Protein AF-A0A1Q9SDI4-F1 (afdb_monomer)

Solvent-accessible surface area (backbone atoms only — not comparable to full-atom values): 7203 Å² total; per-residue (Å²): 135,86,82,79,70,81,73,76,80,71,74,79,64,52,74,46,80,46,78,49,73,30,45,60,97,73,74,53,51,48,50,55,52,51,51,52,35,44,49,39,37,74,78,44,49,79,30,40,34,38,40,33,11,79,30,29,76,52,32,48,65,76,50,59,78,45,28,87,39,65,43,61,35,35,56,65,44,51,51,54,61,71,38,58,88,51,57,68,70,60,32,49,58,50,51,53,46,55,76,75,66,53,90,44,76,83,49,39,55,60,70,48,53,77,82,52,88,83,79,83,129

Sequence (121 aa):
MLDIAPSAPSPAADILYLVGTSGHPNFGDEFIAASWLRFLARTRPDAEVWLDCPHPGLASHLFGGLHPRLRTTDTLWRLVFETTGMDPAAADAHVDRVVTSLGSPRYDLGLLAPGGRDRCT

Foldseek 3Di:
DDDPDPPDPDDQAAEAEAEDAPLPPPVPGLVVVLVVLLVCQVVPLRHQYEYAHPHQVSVCVSNPPSHPRYDYHNLVVVLVVVCPPPDPVVSVVVVCCCQPPPDDPSNCCVNCVRRPPPPDD

Secondary structure (DSSP, 8-state):
----PPPPPPP---EEEEE--TTS-SSSHHHHHHHHHHHHHHH-TTSEEEEE-S-HHHHHHHHTTSSTTEEEE-HHHHHHHHTTTS-HHHHHHHHHHHHHH---HHHHHHHHSTTGGGS--

pLDDT: mean 84.13, std 17.52, range [33.66, 98.5]

Radius of gyration: 17.44 Å; Cα contacts (8 Å, |Δi|>4): 131; chains: 1; bounding box: 35×34×65 Å

Structure (mmCIF, N/CA/C/O backbone):
data_AF-A0A1Q9SDI4-F1
#
_entry.id   AF-A0A1Q9SDI4-F1
#
loop_
_atom_site.group_PDB
_atom_site.id
_atom_site.type_symbol
_atom_site.label_atom_id
_atom_site.label_alt_id
_atom_site.label_comp_id
_atom_site.label_asym_id
_atom_site.label_entity_id
_atom_site.label_seq_id
_atom_site.pdbx_PDB_ins_code
_atom_site.Cartn_x
_atom_site.Cartn_y
_atom_site.Cartn_z
_atom_site.occupancy
_atom_site.B_iso_or_equiv
_atom_site.auth_seq_id
_atom_site.auth_comp_id
_atom_site.auth_asym_id
_atom_site.auth_atom_id
_atom_site.pdbx_PDB_model_num
ATOM 1 N N . MET A 1 1 ? 3.141 -17.805 42.743 1.00 41.72 1 MET A N 1
ATOM 2 C CA . MET A 1 1 ? 3.740 -18.235 41.466 1.00 41.72 1 MET A CA 1
ATOM 3 C C . MET A 1 1 ? 2.590 -18.333 40.480 1.00 41.72 1 MET A C 1
ATOM 5 O O . MET A 1 1 ? 1.831 -19.285 40.558 1.00 41.72 1 MET A O 1
ATOM 9 N N . LEU A 1 2 ? 2.338 -17.264 39.719 1.00 42.09 2 LEU A N 1
ATOM 10 C CA . LEU A 1 2 ? 1.306 -17.273 38.681 1.00 42.09 2 LEU A CA 1
ATOM 11 C C . LEU A 1 2 ? 1.901 -17.999 37.479 1.00 42.09 2 LEU A C 1
ATOM 13 O O . LEU A 1 2 ? 2.916 -17.564 36.940 1.00 42.09 2 LEU A O 1
ATOM 17 N N . ASP A 1 3 ? 1.303 -19.133 37.147 1.00 43.97 3 ASP A N 1
ATOM 18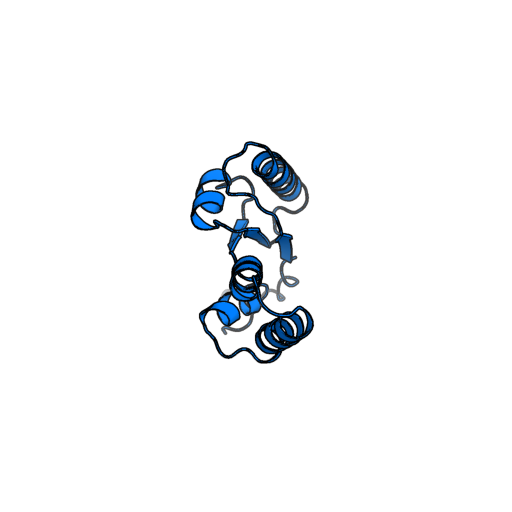 C CA . ASP A 1 3 ? 1.643 -19.934 35.983 1.00 43.97 3 ASP A CA 1
ATOM 19 C C . ASP A 1 3 ? 1.152 -19.183 34.736 1.00 43.97 3 ASP A C 1
ATOM 21 O O . ASP A 1 3 ? -0.051 -19.113 34.472 1.00 43.97 3 ASP A O 1
ATOM 25 N N . ILE A 1 4 ? 2.066 -18.519 34.022 1.00 53.88 4 ILE A N 1
ATOM 26 C CA . ILE A 1 4 ? 1.779 -18.007 32.680 1.00 53.88 4 ILE A CA 1
ATOM 27 C C . ILE A 1 4 ? 1.977 -19.184 31.739 1.00 53.88 4 ILE A C 1
ATOM 29 O O . ILE A 1 4 ? 3.070 -19.411 31.221 1.00 53.88 4 ILE A O 1
ATOM 33 N N . ALA A 1 5 ? 0.906 -19.947 31.536 1.00 47.72 5 ALA A N 1
ATOM 34 C CA . ALA A 1 5 ? 0.857 -20.881 30.428 1.00 47.72 5 ALA A CA 1
ATOM 35 C C . ALA A 1 5 ? 1.098 -20.089 29.126 1.00 47.72 5 ALA A C 1
ATOM 37 O O . ALA A 1 5 ? 0.459 -19.048 28.928 1.00 47.72 5 ALA A O 1
ATOM 38 N N . PRO A 1 6 ? 2.004 -20.531 28.236 1.00 44.31 6 PRO A N 1
ATOM 39 C CA . PRO A 1 6 ? 2.164 -19.898 26.937 1.00 44.31 6 PRO A CA 1
ATOM 40 C C . PRO A 1 6 ? 0.834 -20.016 26.187 1.00 44.31 6 PRO A C 1
ATOM 42 O O . PRO A 1 6 ? 0.350 -21.122 25.941 1.00 44.31 6 PRO A O 1
ATOM 45 N N . SER A 1 7 ? 0.205 -18.880 25.867 1.00 50.06 7 SER A N 1
ATOM 46 C CA . SER A 1 7 ? -0.988 -18.892 25.023 1.00 50.06 7 SER A CA 1
ATOM 47 C C . SER A 1 7 ? -0.615 -19.519 23.686 1.00 50.06 7 SER A C 1
ATOM 49 O O . SER A 1 7 ? 0.423 -19.169 23.120 1.00 50.06 7 SER A O 1
ATOM 51 N N . ALA A 1 8 ? -1.456 -20.420 23.178 1.00 48.03 8 ALA A N 1
ATOM 52 C CA . ALA A 1 8 ? -1.298 -20.969 21.837 1.00 48.03 8 ALA A CA 1
ATOM 53 C C . ALA A 1 8 ? -1.050 -19.833 20.821 1.00 48.03 8 ALA A C 1
ATOM 55 O O . ALA A 1 8 ? -1.641 -18.757 20.979 1.00 48.03 8 ALA A O 1
ATOM 56 N N . PRO A 1 9 ? -0.184 -20.035 19.809 1.00 46.00 9 PRO A N 1
ATOM 57 C CA . PRO A 1 9 ? 0.042 -19.024 18.786 1.00 46.00 9 PRO A CA 1
ATOM 58 C C . PRO A 1 9 ? -1.313 -18.640 18.193 1.00 46.00 9 PRO A C 1
ATOM 60 O O . PRO A 1 9 ? -2.093 -19.509 17.795 1.00 46.00 9 PRO A O 1
ATOM 63 N N . SER A 1 10 ? -1.623 -17.341 18.202 1.00 51.94 10 SER A N 1
ATOM 64 C CA . SER A 1 10 ? -2.801 -16.852 17.487 1.00 51.94 10 SER A CA 1
ATOM 65 C C . SER A 1 10 ? -2.676 -17.319 16.036 1.00 51.94 10 SER A C 1
ATOM 67 O O . SER A 1 10 ? -1.567 -17.254 15.500 1.00 51.94 10 SER A O 1
ATOM 69 N N . PRO A 1 11 ? -3.751 -17.821 15.400 1.00 53.16 11 PRO A N 1
ATOM 70 C CA . PRO A 1 11 ? -3.694 -18.145 13.980 1.00 53.16 11 PRO A CA 1
ATOM 71 C C . PRO A 1 11 ? -3.130 -16.924 13.256 1.00 53.16 11 PRO A C 1
ATOM 73 O O . PRO A 1 11 ? -3.557 -15.806 13.557 1.00 53.16 11 PRO A O 1
ATOM 76 N N . ALA A 1 12 ? -2.119 -17.140 12.403 1.00 58.09 12 ALA A N 1
ATOM 77 C CA . ALA A 1 12 ? -1.409 -16.073 11.707 1.00 58.09 12 ALA A CA 1
ATOM 78 C C . ALA A 1 12 ? -2.434 -15.051 11.210 1.00 58.09 12 ALA A C 1
ATOM 80 O O . ALA A 1 12 ? -3.332 -15.414 10.452 1.00 58.09 12 ALA A O 1
ATOM 81 N N . ALA A 1 13 ? -2.372 -13.826 11.743 1.00 68.00 13 ALA A N 1
ATOM 82 C CA . ALA A 1 13 ? -3.418 -12.835 11.523 1.00 68.00 13 ALA A CA 1
ATOM 83 C C . ALA A 1 13 ? -3.676 -12.696 10.017 1.00 68.00 13 ALA A C 1
ATOM 85 O O . ALA A 1 13 ? -2.723 -12.463 9.274 1.00 68.00 13 ALA A O 1
ATOM 86 N N . ASP A 1 14 ? -4.933 -12.863 9.586 1.00 87.62 14 ASP A N 1
ATOM 87 C CA . ASP A 1 14 ? -5.336 -12.746 8.180 1.00 87.62 14 ASP A CA 1
ATOM 88 C C . ASP A 1 14 ? -4.696 -11.498 7.555 1.00 87.62 14 ASP A C 1
ATOM 90 O O . ASP A 1 14 ? -4.849 -10.386 8.070 1.00 87.62 14 ASP A O 1
ATOM 94 N N . ILE A 1 15 ? -3.985 -11.678 6.443 1.00 91.81 15 ILE A N 1
ATOM 95 C CA . ILE A 1 15 ? -3.356 -10.582 5.704 1.00 91.81 15 ILE A CA 1
ATOM 96 C C . ILE A 1 15 ? -4.164 -10.325 4.445 1.00 91.81 15 ILE A C 1
ATOM 98 O O . ILE A 1 15 ? -4.320 -11.207 3.602 1.00 91.81 15 ILE A O 1
ATOM 102 N N . LEU A 1 16 ? -4.647 -9.096 4.303 1.00 94.75 16 LEU A N 1
ATOM 103 C CA . LEU A 1 16 ? -5.350 -8.634 3.116 1.00 94.75 16 LEU A CA 1
ATOM 104 C C . LEU A 1 16 ? -4.475 -7.615 2.390 1.00 94.75 16 LEU A C 1
ATOM 106 O O . LEU A 1 16 ? -4.166 -6.554 2.930 1.00 94.75 16 LEU A O 1
ATOM 110 N N . TYR A 1 17 ? -4.077 -7.947 1.164 1.00 94.94 17 TYR A N 1
ATOM 111 C CA . TYR A 1 17 ? -3.222 -7.106 0.334 1.00 94.94 17 TYR A CA 1
ATOM 112 C C . TYR A 1 17 ? -4.051 -6.463 -0.777 1.00 94.94 17 TYR A C 1
ATOM 114 O O . TYR A 1 17 ? -4.519 -7.137 -1.693 1.00 94.94 17 TYR A O 1
ATOM 122 N N . LEU A 1 18 ? -4.277 -5.161 -0.664 1.00 96.00 18 LEU A N 1
ATOM 123 C CA . LEU A 1 18 ? -5.006 -4.353 -1.630 1.00 96.00 18 LEU A CA 1
ATOM 124 C C . LEU A 1 18 ? -4.001 -3.649 -2.537 1.00 96.00 18 LEU A C 1
ATOM 126 O O . LEU A 1 18 ? -3.083 -2.997 -2.048 1.00 96.00 18 LEU A O 1
ATOM 130 N N . VAL A 1 19 ? -4.206 -3.736 -3.847 1.00 95.38 19 VAL A N 1
ATOM 131 C CA . VAL A 1 19 ? -3.410 -3.009 -4.841 1.00 95.38 19 VAL A CA 1
ATOM 132 C C . VAL A 1 19 ? -4.315 -1.997 -5.526 1.00 95.38 19 VAL A C 1
ATOM 134 O O . VAL A 1 19 ? -5.400 -2.349 -5.989 1.00 95.38 19 VAL A O 1
ATOM 137 N N . GLY A 1 20 ? -3.882 -0.742 -5.592 1.00 92.81 20 GLY A N 1
ATOM 138 C CA . GLY A 1 20 ? -4.633 0.303 -6.279 1.00 92.81 20 GLY A CA 1
ATOM 139 C C . GLY A 1 20 ? -3.826 1.578 -6.482 1.00 92.81 20 GLY A C 1
ATOM 140 O O . GLY A 1 20 ? -2.797 1.792 -5.852 1.00 92.81 20 GLY A O 1
ATOM 141 N N . THR A 1 21 ? -4.313 2.451 -7.356 1.00 89.31 21 THR A N 1
ATOM 142 C CA . THR A 1 21 ? -3.705 3.749 -7.700 1.00 89.31 21 THR A CA 1
ATOM 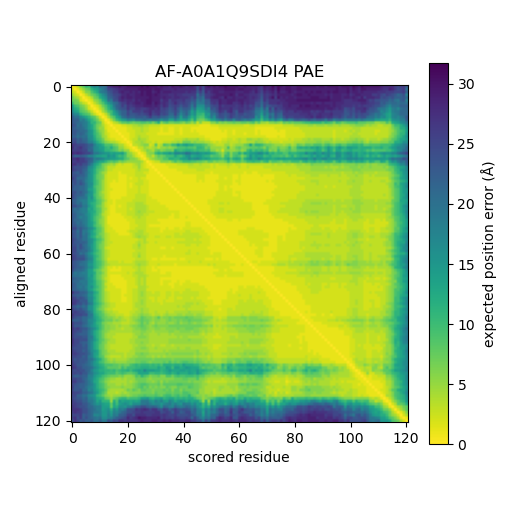143 C C . THR A 1 21 ? -4.044 4.874 -6.717 1.00 89.31 21 THR A C 1
ATOM 145 O O . THR A 1 21 ? -3.722 6.033 -6.967 1.00 89.31 21 THR A O 1
ATOM 148 N N . SER A 1 22 ? -4.668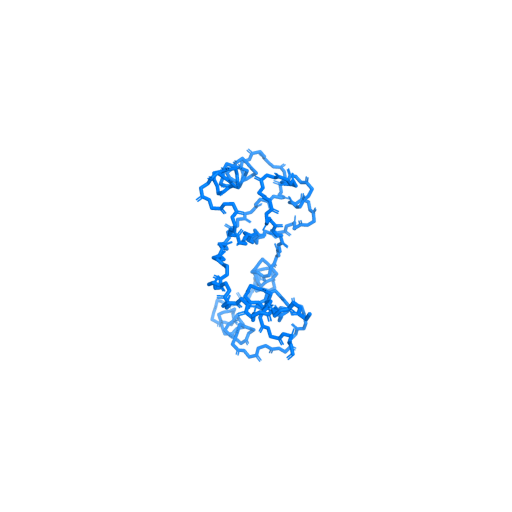 4.550 -5.581 1.00 83.50 22 SER A N 1
ATOM 149 C CA . SER A 1 22 ? -5.063 5.520 -4.555 1.00 83.50 22 SER A CA 1
ATOM 150 C C . SER A 1 22 ? -3.872 6.306 -3.999 1.00 83.50 22 SER A C 1
ATOM 152 O O . SER A 1 22 ? -2.786 5.759 -3.834 1.00 83.50 22 SER A O 1
ATOM 154 N N . GLY A 1 23 ? -4.077 7.567 -3.631 1.00 72.75 23 GLY A N 1
ATOM 155 C CA . GLY A 1 23 ? -2.988 8.452 -3.204 1.00 72.75 23 GLY A CA 1
ATOM 156 C C . GLY A 1 23 ? -2.509 9.378 -4.319 1.00 72.75 23 GLY A C 1
ATOM 157 O O . GLY A 1 23 ? -1.551 10.117 -4.119 1.00 72.75 23 GLY A O 1
ATOM 158 N N . HIS A 1 24 ? -3.194 9.387 -5.462 1.00 76.56 24 HIS A N 1
ATOM 159 C CA . HIS A 1 24 ? -3.123 10.459 -6.441 1.00 76.56 24 HIS A CA 1
ATOM 160 C C . HIS A 1 24 ? -4.469 11.195 -6.410 1.00 76.56 24 HIS A C 1
ATOM 162 O O . HIS A 1 24 ? -5.396 10.745 -7.074 1.00 76.56 24 HIS A O 1
ATOM 168 N N . PRO A 1 25 ? -4.613 12.282 -5.625 1.00 65.38 25 PRO A N 1
ATOM 169 C CA . PRO A 1 25 ? -5.912 12.823 -5.228 1.00 65.38 25 PRO A CA 1
ATOM 170 C C . PRO A 1 25 ? -6.729 13.283 -6.440 1.00 65.38 25 PRO A C 1
ATOM 172 O O . PRO A 1 25 ? -6.599 14.414 -6.909 1.00 65.38 25 PRO A O 1
ATOM 175 N N . ASN A 1 26 ? -7.580 12.386 -6.933 1.00 75.69 26 ASN A N 1
ATOM 176 C CA . ASN A 1 26 ? -8.448 12.585 -8.089 1.00 75.69 26 ASN A CA 1
ATOM 177 C C . ASN A 1 26 ? -9.917 12.254 -7.767 1.00 75.69 26 ASN A C 1
ATOM 179 O O . ASN A 1 26 ? -10.764 12.313 -8.655 1.00 75.69 26 ASN A O 1
ATOM 183 N N . PHE A 1 27 ? -10.220 11.944 -6.498 1.00 71.12 27 PHE A N 1
ATOM 184 C CA . PHE A 1 27 ? -11.542 11.595 -5.957 1.00 71.12 27 PHE A CA 1
ATOM 185 C C . PHE A 1 27 ? -12.152 10.291 -6.498 1.00 71.12 27 PHE A C 1
ATOM 187 O O . PHE A 1 27 ? -13.242 9.918 -6.065 1.00 71.12 27 PHE A O 1
ATOM 194 N N . GLY A 1 28 ? -11.465 9.576 -7.391 1.00 84.56 28 GLY A N 1
ATOM 195 C CA . GLY A 1 28 ? -11.892 8.277 -7.901 1.00 84.56 28 GLY A CA 1
ATOM 196 C C . GLY A 1 28 ? -11.391 7.154 -7.003 1.00 84.56 28 GLY A C 1
ATOM 197 O O . GLY A 1 28 ? -12.108 6.656 -6.130 1.00 84.56 28 GLY A O 1
ATOM 198 N N . ASP A 1 29 ? -10.129 6.783 -7.189 1.00 89.50 29 ASP A N 1
ATOM 199 C CA . ASP A 1 29 ? -9.529 5.622 -6.525 1.00 89.50 29 ASP A CA 1
ATOM 200 C C . ASP A 1 29 ? -9.487 5.784 -5.002 1.00 89.50 29 ASP A C 1
ATOM 202 O O . ASP A 1 29 ? -9.619 4.805 -4.264 1.00 89.50 29 ASP A O 1
ATOM 206 N N . GLU A 1 30 ? -9.403 7.025 -4.509 1.00 91.12 30 GLU A N 1
ATOM 207 C CA . GLU A 1 30 ? -9.491 7.308 -3.078 1.00 91.12 30 GLU A CA 1
ATOM 208 C C . GLU A 1 30 ? -10.832 6.881 -2.477 1.00 91.12 30 GLU A C 1
ATOM 210 O O . GLU A 1 30 ? -10.873 6.360 -1.359 1.00 91.12 30 GLU A O 1
ATOM 215 N N . PHE A 1 31 ? -11.936 7.078 -3.202 1.00 92.44 31 PHE A N 1
ATOM 216 C CA . PHE A 1 31 ? -13.258 6.695 -2.720 1.00 92.44 31 PHE A CA 1
ATOM 217 C C . PHE A 1 31 ? -13.410 5.173 -2.668 1.00 92.44 31 PHE A C 1
ATOM 219 O O . PHE A 1 31 ? -13.947 4.635 -1.693 1.00 92.44 31 PHE A O 1
ATOM 226 N N . ILE A 1 32 ? -12.902 4.474 -3.687 1.00 94.19 32 ILE A N 1
ATOM 227 C CA . ILE A 1 32 ? -12.913 3.009 -3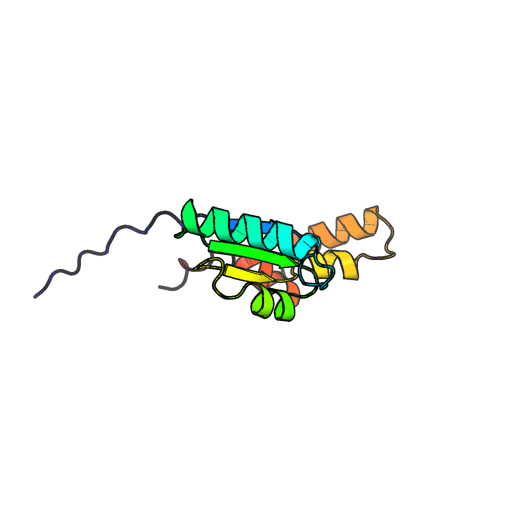.753 1.00 94.19 32 ILE A CA 1
ATOM 228 C C . ILE A 1 32 ? -12.080 2.433 -2.604 1.00 94.19 32 ILE A C 1
ATOM 230 O O . ILE A 1 32 ? -12.586 1.614 -1.831 1.00 94.19 32 ILE A O 1
ATOM 234 N N . ALA A 1 33 ? -10.844 2.911 -2.429 1.00 95.50 33 ALA A N 1
ATOM 235 C CA . ALA A 1 33 ? -9.963 2.481 -1.347 1.00 95.50 33 ALA A CA 1
ATOM 236 C C . ALA A 1 33 ? -10.597 2.744 0.027 1.00 95.50 33 ALA A C 1
ATOM 238 O O . ALA A 1 33 ? -10.706 1.833 0.848 1.00 95.50 33 ALA A O 1
ATOM 239 N N . ALA A 1 34 ? -11.112 3.953 0.269 1.00 95.81 34 ALA A N 1
ATOM 240 C CA . ALA A 1 34 ? -11.757 4.292 1.534 1.00 95.81 34 ALA A CA 1
ATOM 241 C C . ALA A 1 34 ? -13.002 3.433 1.818 1.00 95.81 34 ALA A C 1
ATOM 243 O O . ALA A 1 34 ? -13.272 3.091 2.972 1.00 95.81 34 ALA A O 1
ATOM 244 N N . SER A 1 35 ? -13.768 3.075 0.785 1.00 96.75 35 SER A N 1
ATOM 245 C CA . SER A 1 35 ? -14.941 2.204 0.918 1.00 96.75 35 SER A CA 1
ATOM 246 C C . SER A 1 35 ? -14.545 0.792 1.343 1.00 96.75 35 SER A C 1
ATOM 248 O O . SER A 1 35 ? -15.117 0.264 2.301 1.00 96.75 35 SER A O 1
ATOM 250 N N . TRP A 1 36 ? -13.520 0.221 0.705 1.00 97.94 36 TRP A N 1
ATOM 251 C CA . TRP A 1 36 ? -12.964 -1.077 1.088 1.00 97.94 36 TRP A CA 1
ATOM 252 C C . TRP A 1 36 ? -12.390 -1.064 2.500 1.00 97.94 36 TRP A C 1
ATOM 254 O O . TRP A 1 36 ? -12.732 -1.932 3.297 1.00 97.94 36 TRP A O 1
ATOM 264 N N . LEU A 1 37 ? -11.592 -0.057 2.854 1.00 98.06 37 LEU A N 1
ATOM 265 C CA . LEU A 1 37 ? -10.989 0.038 4.185 1.00 98.06 37 LEU A CA 1
ATOM 266 C C . LEU A 1 37 ? -12.046 0.109 5.290 1.00 98.06 37 LEU A C 1
ATOM 268 O O . LEU A 1 37 ? -11.962 -0.631 6.267 1.00 98.06 37 LEU A O 1
ATOM 272 N N . ARG A 1 38 ? -13.094 0.921 5.105 1.00 98.38 38 ARG A N 1
ATOM 273 C CA . ARG A 1 38 ? -14.211 0.990 6.061 1.00 98.38 38 ARG A CA 1
ATOM 274 C C . ARG A 1 38 ? -15.000 -0.312 6.128 1.00 98.38 38 ARG A C 1
ATOM 276 O O . ARG A 1 38 ? -15.494 -0.661 7.197 1.00 98.38 38 ARG A O 1
ATOM 283 N N . PHE A 1 39 ? -15.188 -0.993 5.000 1.00 98.50 39 PHE A N 1
ATOM 284 C CA . PHE A 1 39 ? -15.851 -2.294 4.970 1.00 98.50 39 PHE A CA 1
ATOM 285 C C . PHE A 1 39 ? -15.048 -3.328 5.763 1.00 98.50 39 PHE A C 1
ATOM 287 O O . PHE A 1 39 ? -15.584 -3.916 6.700 1.00 98.50 39 PHE A O 1
ATOM 294 N N . LEU A 1 40 ? -13.752 -3.452 5.470 1.00 98.12 40 LEU A N 1
ATOM 295 C CA . LEU A 1 40 ? -12.843 -4.363 6.161 1.00 98.12 40 LEU A CA 1
ATOM 296 C C . LEU A 1 40 ? -12.746 -4.051 7.654 1.00 98.12 40 LEU A C 1
ATOM 298 O O . LEU A 1 40 ? -12.752 -4.972 8.458 1.00 98.12 40 LEU A O 1
ATOM 302 N N . ALA A 1 41 ? -12.797 -2.778 8.049 1.00 97.94 41 ALA A N 1
ATOM 303 C CA . ALA A 1 41 ? -12.760 -2.404 9.460 1.00 97.94 41 ALA A CA 1
ATOM 304 C C . ALA A 1 41 ? -13.977 -2.927 10.234 1.00 97.94 41 ALA A C 1
ATOM 306 O O . ALA A 1 41 ? -13.891 -3.164 11.434 1.00 97.94 41 ALA A O 1
ATOM 307 N N . ARG A 1 42 ? -15.116 -3.121 9.555 1.00 98.12 42 ARG A N 1
ATOM 308 C CA . ARG A 1 42 ? -16.324 -3.705 10.153 1.00 98.12 42 ARG A CA 1
ATOM 309 C C . ARG A 1 42 ? -16.326 -5.229 10.100 1.00 98.12 42 ARG A C 1
ATOM 311 O O . ARG A 1 42 ? -16.832 -5.855 11.022 1.00 98.12 42 ARG A O 1
ATOM 318 N N . THR A 1 43 ? -15.820 -5.827 9.022 1.00 97.62 43 THR A N 1
ATOM 319 C CA . THR A 1 43 ? -15.965 -7.272 8.770 1.00 97.62 43 THR A CA 1
ATOM 320 C C . THR A 1 43 ? -14.741 -8.102 9.142 1.00 97.62 43 THR A C 1
ATOM 322 O O . THR A 1 43 ? -14.858 -9.311 9.312 1.00 97.62 43 THR A O 1
ATOM 325 N N . ARG A 1 44 ? -13.563 -7.479 9.197 1.00 96.25 44 ARG A N 1
ATOM 326 C CA . ARG A 1 44 ? -12.247 -8.089 9.438 1.00 96.25 44 ARG A CA 1
ATOM 327 C C . ARG A 1 44 ? -11.330 -7.134 10.241 1.00 96.25 44 ARG A C 1
ATOM 329 O O . ARG A 1 44 ? -10.201 -6.902 9.818 1.00 96.25 44 ARG A O 1
ATOM 336 N N . PRO A 1 45 ? -11.767 -6.575 11.388 1.00 95.62 45 PRO A N 1
ATOM 337 C CA . PRO A 1 45 ? -10.989 -5.572 12.132 1.00 95.62 45 PRO A CA 1
ATOM 338 C C . PRO A 1 45 ? -9.603 -6.065 12.581 1.00 95.62 45 PRO A C 1
ATOM 340 O O . PRO A 1 45 ? -8.666 -5.271 12.686 1.00 95.62 45 PRO A O 1
ATOM 343 N N . ASP A 1 46 ? -9.467 -7.369 12.825 1.00 93.75 46 ASP A N 1
ATOM 344 C CA . ASP A 1 46 ? -8.225 -7.987 13.297 1.00 93.75 46 ASP A CA 1
ATOM 345 C C . ASP A 1 46 ? -7.246 -8.335 12.166 1.00 93.75 46 ASP A C 1
ATOM 347 O O . ASP A 1 46 ? -6.077 -8.626 12.435 1.00 93.75 46 ASP A O 1
ATOM 351 N N . ALA A 1 47 ? -7.686 -8.255 10.903 1.00 94.06 47 ALA A N 1
ATOM 352 C CA . ALA A 1 47 ? -6.829 -8.506 9.751 1.00 94.06 47 ALA A CA 1
ATOM 353 C C . ALA A 1 47 ? -5.782 -7.398 9.595 1.00 94.06 47 ALA A C 1
ATOM 355 O O . ALA A 1 47 ? -6.055 -6.217 9.810 1.00 94.06 47 ALA A O 1
ATOM 356 N N . GLU A 1 48 ? -4.567 -7.760 9.195 1.00 94.19 48 GLU A N 1
ATOM 357 C CA . GLU A 1 48 ? -3.590 -6.778 8.739 1.00 94.19 48 GLU A CA 1
ATOM 358 C C . GLU A 1 48 ? -3.906 -6.400 7.289 1.00 94.19 48 GLU A C 1
ATOM 360 O O . GLU A 1 48 ? -3.967 -7.265 6.417 1.00 94.19 48 GLU A O 1
ATOM 365 N N . VAL A 1 49 ? -4.130 -5.111 7.029 1.00 95.94 49 VAL A N 1
ATOM 366 C CA . VAL A 1 49 ? -4.499 -4.630 5.693 1.00 95.94 49 VAL A CA 1
ATOM 367 C C . VAL A 1 49 ? -3.347 -3.821 5.125 1.00 95.94 49 VAL A C 1
ATOM 369 O O . VAL A 1 49 ? -3.018 -2.762 5.659 1.00 95.94 49 VAL A O 1
ATOM 372 N N . TRP A 1 50 ? -2.760 -4.303 4.036 1.00 96.31 50 TRP A N 1
ATOM 373 C CA . TRP A 1 50 ? -1.739 -3.597 3.270 1.00 96.31 50 TRP A CA 1
ATOM 374 C C . TRP A 1 50 ? -2.376 -2.946 2.048 1.00 96.31 50 TRP A C 1
ATOM 376 O O . TRP A 1 50 ? -3.038 -3.622 1.271 1.00 96.31 50 TRP A O 1
ATOM 386 N N . LEU A 1 51 ? -2.176 -1.643 1.878 1.00 96.44 51 LEU A N 1
ATOM 387 C CA . LEU A 1 51 ? -2.537 -0.904 0.673 1.00 96.44 51 LEU A CA 1
ATOM 388 C C . LEU A 1 51 ? -1.262 -0.564 -0.105 1.00 96.44 51 LEU A C 1
ATOM 390 O O . LEU A 1 51 ? -0.505 0.317 0.306 1.00 96.44 51 LEU A O 1
ATOM 394 N N . ASP A 1 52 ? -1.028 -1.268 -1.208 1.00 95.56 52 ASP A N 1
ATOM 395 C CA . ASP A 1 52 ? 0.074 -1.018 -2.134 1.00 95.56 52 ASP A CA 1
ATOM 396 C C . ASP A 1 52 ? -0.360 -0.024 -3.219 1.00 95.56 52 ASP A C 1
ATOM 398 O O . ASP A 1 52 ? -1.256 -0.298 -4.028 1.00 95.56 52 ASP A O 1
ATOM 402 N N . CYS A 1 53 ? 0.245 1.162 -3.193 1.00 95.25 53 CYS A N 1
ATOM 403 C CA . CYS A 1 53 ? -0.144 2.305 -4.004 1.00 95.25 53 CYS A CA 1
ATOM 404 C C . CYS A 1 53 ? 1.054 3.182 -4.421 1.00 95.25 53 CYS A C 1
ATOM 406 O O . CYS A 1 53 ? 2.093 3.144 -3.764 1.00 95.25 53 CYS A O 1
ATOM 408 N N . PRO A 1 54 ? 0.936 4.017 -5.475 1.00 93.88 54 PRO A N 1
ATOM 409 C CA . PRO A 1 54 ? 2.060 4.817 -5.979 1.00 93.88 54 PRO A CA 1
ATOM 410 C C . PRO A 1 54 ? 2.619 5.845 -4.981 1.00 93.88 54 PRO A C 1
ATOM 412 O O . PRO A 1 54 ? 3.780 6.242 -5.076 1.00 93.88 54 PRO A O 1
ATOM 415 N N . HIS A 1 55 ? 1.791 6.317 -4.043 1.00 93.75 55 HIS A N 1
ATOM 416 C CA . HIS A 1 55 ? 2.131 7.394 -3.108 1.00 93.75 55 HIS A CA 1
ATOM 417 C C . HIS A 1 55 ? 1.742 7.031 -1.661 1.00 93.75 55 HIS A C 1
ATOM 419 O O . HIS A 1 55 ? 0.826 7.632 -1.086 1.00 93.75 55 HIS A O 1
ATOM 425 N N . PRO A 1 56 ? 2.451 6.082 -1.020 1.00 94.31 56 PRO A N 1
ATOM 426 C CA . PRO A 1 56 ? 2.053 5.509 0.267 1.00 94.31 56 PRO A CA 1
ATOM 427 C C . PRO A 1 56 ? 2.061 6.527 1.408 1.00 94.31 56 PRO A C 1
ATOM 429 O O . PRO A 1 56 ? 1.218 6.463 2.299 1.00 94.31 56 PRO A O 1
ATOM 432 N N . GLY A 1 57 ? 2.956 7.520 1.370 1.00 93.94 57 GLY A N 1
ATOM 433 C CA . GLY A 1 57 ? 2.984 8.598 2.364 1.00 93.94 57 GLY A CA 1
ATOM 434 C C . GLY A 1 57 ? 1.708 9.448 2.367 1.00 93.94 57 GLY A C 1
ATOM 435 O O . GLY A 1 57 ? 1.192 9.783 3.438 1.00 93.94 57 GLY A O 1
ATOM 436 N N . LEU A 1 58 ? 1.170 9.752 1.179 1.00 93.12 58 LEU A N 1
ATOM 437 C CA . LEU A 1 58 ? -0.081 10.496 1.037 1.00 93.12 58 LEU A CA 1
ATOM 438 C C . LEU A 1 58 ? -1.287 9.605 1.348 1.00 93.12 58 LEU A C 1
ATOM 440 O O . LEU A 1 58 ? -2.168 10.021 2.096 1.00 93.12 58 LEU A O 1
ATOM 444 N N . ALA A 1 59 ? -1.294 8.359 0.868 1.00 94.44 59 ALA A N 1
ATOM 445 C CA . ALA A 1 59 ? -2.334 7.385 1.198 1.00 94.44 59 ALA A CA 1
ATOM 446 C C . ALA A 1 59 ? -2.451 7.152 2.718 1.00 94.44 59 ALA A C 1
ATOM 448 O O . ALA A 1 59 ? -3.559 7.126 3.251 1.00 94.44 59 ALA A O 1
ATOM 449 N N . SER A 1 60 ? -1.328 7.073 3.442 1.00 94.81 60 SER A N 1
ATOM 450 C CA . SER A 1 60 ? -1.319 6.980 4.911 1.00 94.81 60 SER A CA 1
ATOM 451 C C . SER A 1 60 ? -2.011 8.159 5.583 1.00 94.81 60 SER A C 1
ATOM 453 O O . SER A 1 60 ? -2.731 7.967 6.560 1.00 94.81 60 SER A O 1
ATOM 455 N N . HIS A 1 61 ? -1.800 9.375 5.071 1.00 93.94 61 HIS A N 1
ATOM 456 C CA . HIS A 1 61 ? -2.456 10.570 5.600 1.00 93.94 61 HIS A CA 1
ATOM 457 C C . HIS A 1 61 ? -3.950 10.590 5.264 1.00 93.94 61 HIS A C 1
ATOM 459 O O . HIS A 1 61 ? -4.767 10.868 6.136 1.00 93.94 61 HIS A O 1
ATOM 465 N N . LEU A 1 62 ? -4.315 10.270 4.021 1.00 93.00 62 LEU A N 1
ATOM 466 C CA . LEU A 1 62 ? -5.702 10.309 3.549 1.00 93.00 62 LEU A CA 1
ATOM 467 C C . LEU A 1 62 ? -6.591 9.253 4.214 1.00 93.00 62 LEU A C 1
ATOM 469 O O . LEU A 1 62 ? -7.757 9.518 4.501 1.00 93.00 62 LEU A O 1
ATOM 473 N N . PHE A 1 63 ? -6.054 8.055 4.448 1.00 95.44 63 PHE A N 1
ATOM 474 C CA . PHE A 1 63 ? -6.824 6.908 4.935 1.00 95.44 63 PHE A CA 1
ATOM 475 C C . PHE A 1 63 ? -6.537 6.543 6.393 1.00 95.44 63 PHE A C 1
ATOM 477 O O . PHE A 1 63 ? -7.033 5.523 6.884 1.00 95.44 63 PHE A O 1
ATOM 484 N N . GLY A 1 64 ? -5.750 7.364 7.092 1.00 95.38 64 GLY A N 1
ATOM 485 C CA . GLY A 1 64 ? -5.425 7.169 8.499 1.00 95.38 64 GLY A CA 1
ATOM 486 C C . GLY A 1 64 ? -6.680 6.931 9.341 1.00 95.38 64 GLY A C 1
ATOM 487 O O . GLY A 1 64 ? -7.641 7.695 9.290 1.00 95.38 64 GLY A O 1
ATOM 488 N N . GLY A 1 65 ? -6.688 5.832 10.098 1.00 96.12 65 GLY A N 1
ATOM 489 C CA . GLY A 1 65 ? -7.797 5.466 10.982 1.00 96.12 65 GLY A CA 1
ATOM 490 C C . GLY A 1 65 ? -9.019 4.836 10.303 1.00 96.12 65 GLY A C 1
ATOM 491 O O . GLY A 1 65 ? -9.933 4.421 11.010 1.00 96.12 65 GLY A O 1
ATOM 492 N N . LEU A 1 66 ? -9.056 4.697 8.969 1.00 97.94 66 LEU A N 1
ATOM 493 C CA . LEU A 1 66 ? -10.180 4.028 8.295 1.00 97.94 66 LEU A CA 1
ATOM 494 C C . LEU A 1 66 ? -10.220 2.514 8.545 1.00 97.94 66 LEU A C 1
ATOM 496 O O . LEU A 1 66 ? -11.306 1.938 8.543 1.00 97.94 66 LEU A O 1
ATOM 500 N N . HIS A 1 67 ? -9.059 1.892 8.771 1.00 98.12 67 HIS A N 1
ATOM 501 C CA . HIS A 1 67 ? -8.919 0.520 9.262 1.00 98.12 67 HIS A CA 1
ATOM 502 C C . HIS A 1 67 ? -7.925 0.500 10.437 1.00 98.12 67 HIS A C 1
ATOM 504 O O . HIS A 1 67 ? -6.847 1.088 10.307 1.00 98.12 67 HIS A O 1
ATOM 510 N N . PRO A 1 68 ? -8.224 -0.179 11.565 1.00 96.06 68 PRO A N 1
ATOM 511 C CA . PRO A 1 68 ? -7.384 -0.145 12.773 1.00 96.06 68 PRO A CA 1
ATOM 5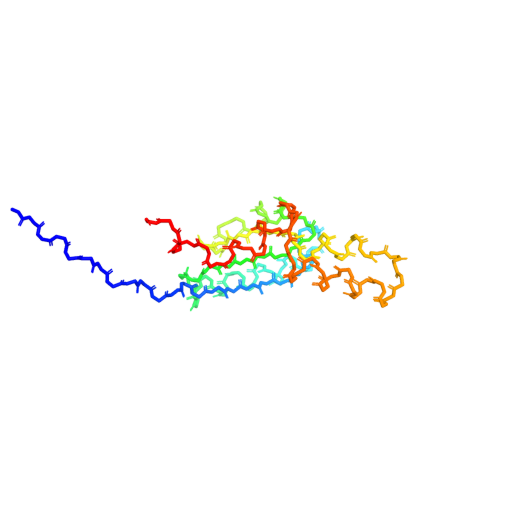12 C C . PRO A 1 68 ? -5.972 -0.709 12.563 1.00 96.06 68 PRO A C 1
ATOM 514 O O . PRO A 1 68 ? -5.048 -0.394 13.307 1.00 96.06 68 PRO A O 1
ATOM 517 N N . ARG A 1 69 ? -5.805 -1.549 11.539 1.00 95.69 69 ARG A N 1
ATOM 518 C CA . ARG A 1 69 ? -4.553 -2.241 11.202 1.00 95.69 69 ARG A CA 1
ATOM 519 C C . ARG A 1 69 ? -4.071 -1.945 9.775 1.00 95.69 69 ARG A C 1
ATOM 521 O O . ARG A 1 69 ? -3.518 -2.827 9.124 1.00 95.69 69 ARG A O 1
ATOM 528 N N . LEU A 1 70 ? -4.334 -0.733 9.273 1.00 96.38 70 LEU A N 1
ATOM 529 C CA . LEU A 1 70 ? -3.872 -0.298 7.950 1.00 96.38 70 LEU A CA 1
ATOM 530 C C . LEU A 1 70 ? -2.350 -0.091 7.920 1.00 96.38 70 LEU A C 1
ATOM 532 O O . LEU A 1 70 ? -1.775 0.571 8.784 1.00 96.38 70 LEU A O 1
ATOM 536 N N . ARG A 1 71 ? -1.725 -0.598 6.862 1.00 95.44 71 ARG A N 1
ATOM 537 C CA . ARG A 1 71 ? -0.354 -0.324 6.428 1.00 95.44 71 ARG A CA 1
ATOM 538 C C . ARG A 1 71 ? -0.406 0.128 4.974 1.00 95.44 71 ARG A C 1
ATOM 540 O O . ARG A 1 71 ? -1.217 -0.380 4.208 1.00 95.44 71 ARG A O 1
ATOM 547 N N . THR A 1 72 ? 0.463 1.045 4.577 1.00 95.31 72 THR A N 1
ATOM 548 C CA . THR A 1 72 ? 0.613 1.427 3.168 1.00 95.31 72 THR A CA 1
ATOM 549 C C . THR A 1 72 ? 2.017 1.098 2.687 1.00 95.31 72 THR A C 1
ATOM 551 O O . THR A 1 72 ? 2.978 1.093 3.462 1.00 95.31 72 THR A O 1
ATOM 554 N N . THR A 1 73 ? 2.131 0.779 1.407 1.00 95.19 73 THR A N 1
ATOM 555 C CA . THR A 1 73 ? 3.394 0.490 0.732 1.00 95.19 73 THR A CA 1
ATOM 556 C C . THR A 1 73 ? 3.275 0.854 -0.748 1.00 95.19 73 THR A C 1
ATOM 558 O O . THR A 1 73 ? 2.231 1.319 -1.193 1.00 95.19 73 THR A O 1
ATOM 561 N N . ASP A 1 74 ? 4.365 0.687 -1.475 1.00 95.00 74 ASP A N 1
ATOM 562 C CA . ASP A 1 74 ? 4.538 0.925 -2.910 1.00 95.00 74 ASP A CA 1
ATOM 563 C C . ASP A 1 74 ? 5.432 -0.169 -3.521 1.00 95.00 74 ASP A C 1
ATOM 565 O O . ASP A 1 74 ? 6.208 0.089 -4.440 1.00 95.00 74 ASP A O 1
ATOM 569 N N . THR A 1 75 ? 5.435 -1.372 -2.939 1.00 93.25 75 THR A N 1
ATOM 570 C CA . THR A 1 75 ? 6.400 -2.429 -3.282 1.00 93.25 75 THR A CA 1
ATOM 571 C C . THR A 1 75 ? 6.201 -2.891 -4.722 1.00 93.25 75 THR A C 1
ATOM 573 O O . THR A 1 75 ? 7.154 -2.907 -5.502 1.00 93.25 75 THR A O 1
ATOM 576 N N . LEU A 1 76 ? 4.957 -3.188 -5.098 1.00 92.56 76 LEU A N 1
ATOM 577 C CA . LEU A 1 76 ? 4.573 -3.503 -6.466 1.00 92.56 76 LEU A CA 1
ATOM 578 C C . LEU A 1 76 ? 4.734 -2.284 -7.375 1.00 92.56 76 LEU A C 1
ATOM 580 O O . LEU A 1 76 ? 5.270 -2.406 -8.474 1.00 92.56 76 LEU A O 1
ATOM 584 N N . TRP A 1 77 ? 4.322 -1.095 -6.930 1.00 93.75 77 TRP A N 1
ATOM 585 C CA . TRP A 1 77 ? 4.391 0.103 -7.773 1.00 93.75 77 TRP A CA 1
ATOM 586 C C . TRP A 1 77 ? 5.819 0.520 -8.116 1.00 93.75 77 TRP A C 1
ATOM 588 O O . TRP A 1 77 ? 6.071 0.964 -9.235 1.00 93.75 77 TRP A O 1
ATOM 598 N N . ARG A 1 78 ? 6.782 0.311 -7.214 1.00 92.50 78 ARG A N 1
ATOM 599 C CA . ARG A 1 78 ? 8.204 0.506 -7.518 1.00 92.50 78 ARG A CA 1
ATOM 600 C C . ARG A 1 78 ? 8.682 -0.417 -8.636 1.00 92.50 78 ARG A C 1
ATOM 602 O O . ARG A 1 78 ? 9.361 0.070 -9.535 1.00 92.50 78 ARG A O 1
ATOM 609 N N . LEU A 1 79 ? 8.261 -1.686 -8.642 1.00 92.31 79 LEU A N 1
ATOM 610 C CA . LEU A 1 79 ? 8.558 -2.613 -9.742 1.00 92.31 79 LEU A CA 1
ATOM 611 C C . LEU A 1 79 ? 7.904 -2.171 -11.053 1.00 92.31 79 LEU A C 1
ATOM 613 O O . LEU A 1 79 ? 8.557 -2.187 -12.095 1.00 92.31 79 LEU A O 1
ATOM 617 N N . VAL A 1 80 ? 6.644 -1.731 -11.009 1.00 92.88 80 VAL A N 1
ATOM 618 C CA . VAL A 1 80 ? 5.935 -1.203 -12.188 1.00 92.88 80 VAL A CA 1
ATOM 619 C C . VAL A 1 80 ? 6.694 -0.018 -12.791 1.00 92.88 80 VAL A C 1
ATOM 621 O O . VAL A 1 80 ? 6.943 0.016 -13.997 1.00 92.88 80 VAL A O 1
ATOM 624 N N . PHE A 1 81 ? 7.119 0.943 -11.968 1.00 93.44 81 PHE A N 1
ATOM 625 C CA . PHE A 1 81 ? 7.860 2.105 -12.459 1.00 93.44 81 PHE A CA 1
ATOM 626 C C . PHE A 1 81 ? 9.272 1.756 -12.933 1.00 93.44 81 PHE A C 1
ATOM 628 O O . PHE A 1 81 ? 9.713 2.285 -13.948 1.00 93.44 81 PHE A O 1
ATOM 635 N N . GLU A 1 82 ? 9.976 0.852 -12.253 1.00 92.69 82 GLU A N 1
ATOM 636 C CA . GLU A 1 82 ? 11.319 0.427 -12.667 1.00 92.69 82 GLU A CA 1
ATOM 637 C C . GLU A 1 82 ? 11.316 -0.345 -13.983 1.00 92.69 82 GLU A C 1
ATOM 639 O O . GLU A 1 82 ? 12.248 -0.205 -14.769 1.00 92.69 82 GLU A O 1
ATOM 644 N N . THR A 1 83 ? 10.268 -1.122 -14.243 1.00 94.94 83 THR A N 1
ATOM 645 C CA . THR A 1 83 ? 10.116 -1.883 -15.490 1.00 94.94 83 THR A CA 1
ATOM 646 C C . THR A 1 83 ? 9.476 -1.078 -16.619 1.00 94.94 83 THR A C 1
ATOM 648 O O . THR A 1 83 ? 9.391 -1.552 -17.754 1.00 94.94 83 THR A O 1
ATOM 651 N N . THR A 1 84 ? 9.067 0.165 -16.353 1.00 94.88 84 THR A N 1
ATOM 652 C CA . THR A 1 84 ? 8.478 1.039 -17.369 1.00 94.88 84 THR A CA 1
ATOM 653 C C . THR A 1 84 ? 9.470 1.282 -18.509 1.00 94.88 84 THR A C 1
ATOM 655 O O . THR A 1 84 ? 10.576 1.778 -18.306 1.00 94.88 84 THR A O 1
ATOM 658 N N . GLY A 1 85 ? 9.059 0.947 -19.734 1.00 94.56 85 GLY A N 1
ATOM 659 C CA . GLY A 1 85 ? 9.879 1.108 -20.939 1.00 94.56 85 GLY A CA 1
ATOM 660 C C . GLY A 1 85 ? 10.850 -0.044 -21.219 1.00 94.56 85 GLY A C 1
ATOM 661 O O . GLY A 1 85 ? 11.545 -0.000 -22.232 1.00 94.56 85 GLY A O 1
ATOM 662 N N . MET A 1 86 ? 10.891 -1.075 -20.369 1.00 97.12 86 MET A N 1
ATOM 663 C CA . MET A 1 86 ? 11.564 -2.330 -20.701 1.00 97.12 86 MET A CA 1
ATOM 664 C C . MET A 1 86 ? 10.768 -3.115 -21.747 1.00 97.12 86 MET A C 1
ATOM 666 O O . MET A 1 86 ? 9.550 -2.977 -21.868 1.00 97.12 86 MET A O 1
ATOM 670 N N . ASP A 1 87 ? 11.465 -3.986 -22.475 1.00 97.69 87 ASP A N 1
ATOM 671 C CA . ASP A 1 87 ? 10.805 -5.056 -23.220 1.00 97.69 87 ASP A CA 1
ATOM 672 C C . ASP A 1 87 ? 10.008 -5.961 -22.251 1.00 97.69 87 ASP A C 1
ATOM 674 O O . ASP A 1 87 ? 10.522 -6.264 -21.168 1.00 97.69 87 ASP A O 1
ATOM 678 N N . PRO A 1 88 ? 8.787 -6.418 -22.599 1.00 95.50 88 PRO A N 1
ATOM 679 C CA . PRO A 1 88 ? 7.951 -7.202 -21.691 1.00 95.50 88 PRO A CA 1
ATOM 680 C C . PRO A 1 88 ? 8.612 -8.469 -21.137 1.00 95.50 88 PRO A C 1
ATOM 682 O O . PRO A 1 88 ? 8.451 -8.755 -19.955 1.00 95.50 88 PRO A O 1
ATOM 685 N N . ALA A 1 89 ? 9.384 -9.209 -21.941 1.00 96.44 89 ALA A N 1
ATOM 686 C CA . ALA A 1 89 ? 10.046 -10.424 -21.462 1.00 96.44 89 ALA A CA 1
ATOM 687 C C . ALA A 1 89 ? 11.199 -10.093 -20.502 1.00 96.44 89 ALA A C 1
ATOM 689 O O . ALA A 1 89 ? 11.443 -10.808 -19.530 1.00 96.44 89 ALA A O 1
ATOM 690 N N . ALA A 1 90 ? 11.894 -8.980 -20.746 1.00 96.06 90 ALA A N 1
ATOM 691 C CA . ALA A 1 90 ? 12.916 -8.481 -19.833 1.00 96.06 90 ALA A CA 1
ATOM 692 C C . ALA A 1 90 ? 12.316 -7.967 -18.512 1.00 96.06 90 ALA A C 1
ATOM 694 O O . ALA A 1 90 ? 12.901 -8.197 -17.452 1.00 96.06 90 ALA A O 1
ATOM 695 N N . ALA A 1 91 ? 11.159 -7.298 -18.566 1.00 95.56 91 ALA A N 1
ATOM 696 C CA . ALA A 1 91 ? 10.415 -6.857 -17.388 1.00 95.56 91 ALA A CA 1
ATOM 697 C C . ALA A 1 91 ? 9.958 -8.049 -16.537 1.00 95.56 91 ALA A C 1
ATOM 699 O O . ALA A 1 91 ? 10.193 -8.059 -15.331 1.00 95.56 91 ALA A O 1
ATOM 700 N N . ASP A 1 92 ? 9.380 -9.069 -17.172 1.00 94.31 92 ASP A N 1
ATOM 701 C CA . ASP A 1 92 ? 8.926 -10.300 -16.520 1.00 94.31 92 ASP A CA 1
ATOM 702 C C . ASP A 1 92 ? 10.081 -11.006 -15.79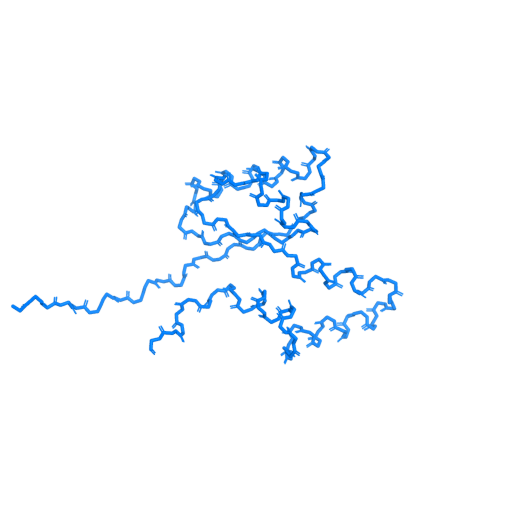3 1.00 94.31 92 ASP A C 1
ATOM 704 O O . ASP A 1 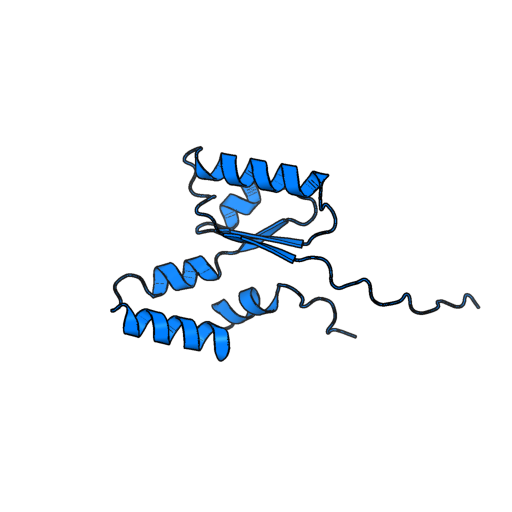92 ? 10.054 -11.172 -14.574 1.00 94.31 92 ASP A O 1
ATOM 708 N N . ALA A 1 93 ? 11.188 -11.263 -16.500 1.00 94.25 93 ALA A N 1
ATOM 709 C CA . ALA A 1 93 ? 12.384 -11.861 -15.908 1.00 94.25 93 ALA A CA 1
ATOM 710 C C . ALA A 1 93 ? 12.991 -11.009 -14.773 1.00 94.25 93 ALA A C 1
ATOM 712 O O . ALA A 1 93 ? 13.597 -11.538 -13.835 1.00 94.25 93 ALA A O 1
ATOM 713 N N . HIS A 1 94 ? 12.866 -9.678 -14.847 1.00 92.19 94 HIS A N 1
ATOM 714 C CA . HIS A 1 94 ? 13.296 -8.785 -13.774 1.00 92.19 94 HIS A CA 1
ATOM 715 C C . HIS A 1 94 ? 12.411 -8.940 -12.531 1.00 92.19 94 HIS A C 1
ATOM 717 O O . HIS A 1 94 ? 12.954 -9.088 -11.433 1.00 92.19 94 HIS A O 1
ATOM 723 N N . VAL A 1 95 ? 11.085 -8.911 -12.695 1.00 92.06 95 VAL A N 1
ATOM 724 C CA . VAL A 1 95 ? 10.115 -9.072 -11.601 1.00 92.06 95 VAL A CA 1
ATOM 725 C C . VAL A 1 95 ? 10.295 -10.429 -10.930 1.00 92.06 95 VAL A C 1
ATOM 727 O O . VAL A 1 95 ? 10.454 -10.472 -9.710 1.00 92.06 95 VAL A O 1
ATOM 730 N N . ASP A 1 96 ? 10.379 -11.507 -11.712 1.00 92.06 96 ASP A N 1
ATOM 731 C CA . ASP A 1 96 ? 10.604 -12.863 -11.205 1.00 92.06 96 ASP A CA 1
ATOM 732 C C . ASP A 1 96 ? 11.848 -12.935 -10.325 1.00 92.06 96 ASP A C 1
ATOM 734 O O . ASP A 1 96 ? 11.808 -13.454 -9.205 1.00 92.06 96 ASP A O 1
ATOM 738 N N . ARG A 1 97 ? 12.960 -12.356 -10.786 1.00 90.69 97 ARG A N 1
ATOM 739 C CA . ARG A 1 97 ? 14.199 -12.322 -10.008 1.00 90.69 97 ARG A CA 1
ATOM 740 C C . ARG A 1 97 ? 14.019 -11.571 -8.689 1.00 90.69 97 ARG A C 1
ATOM 742 O O . ARG A 1 97 ? 14.463 -12.073 -7.658 1.00 90.69 97 ARG A O 1
ATOM 749 N N . VAL A 1 98 ? 13.398 -10.388 -8.705 1.00 88.81 98 VAL A N 1
ATOM 750 C CA . VAL A 1 98 ? 13.210 -9.582 -7.485 1.00 88.81 98 VAL A CA 1
ATOM 751 C C . VAL A 1 98 ? 12.326 -10.310 -6.472 1.00 88.81 98 VAL A C 1
ATOM 753 O O . VAL A 1 98 ? 12.661 -10.345 -5.291 1.00 88.81 98 VAL A O 1
ATOM 756 N N . VAL A 1 99 ? 11.233 -10.925 -6.925 1.00 86.44 99 VAL A N 1
ATOM 757 C CA . VAL A 1 99 ? 10.272 -11.600 -6.043 1.00 86.44 99 VAL A CA 1
ATOM 758 C C . VAL A 1 99 ? 10.840 -12.899 -5.458 1.00 86.44 99 VAL A C 1
ATOM 760 O O . VAL A 1 99 ? 10.586 -13.204 -4.295 1.00 86.44 99 VAL A O 1
ATOM 763 N N . THR A 1 100 ? 11.615 -13.665 -6.232 1.00 86.94 100 THR A N 1
ATOM 764 C CA . THR A 1 100 ? 12.067 -15.014 -5.831 1.00 86.94 100 THR A CA 1
ATOM 765 C C . THR A 1 100 ? 13.422 -15.052 -5.137 1.00 86.94 100 THR A C 1
ATOM 767 O O . THR A 1 100 ? 13.668 -15.953 -4.337 1.00 86.94 100 THR A O 1
ATOM 770 N N . SER A 1 101 ? 14.318 -14.116 -5.455 1.00 84.88 101 SER A N 1
ATOM 771 C CA . SER A 1 101 ? 15.721 -14.212 -5.032 1.00 84.88 101 SER A CA 1
ATOM 772 C C . SER A 1 101 ? 16.062 -13.314 -3.845 1.00 84.88 101 SER A C 1
ATOM 774 O O . SER A 1 101 ? 17.090 -13.546 -3.208 1.00 84.88 101 SER A O 1
ATOM 776 N N . LEU A 1 102 ? 15.213 -12.319 -3.536 1.00 76.94 102 LEU A N 1
ATOM 777 C CA . LEU A 1 102 ? 15.518 -11.227 -2.597 1.00 76.94 102 LEU A CA 1
ATOM 778 C C . LEU A 1 102 ? 16.898 -10.589 -2.908 1.00 76.94 102 LEU A C 1
ATOM 780 O O . LEU A 1 102 ? 17.515 -10.863 -3.939 1.00 76.94 102 LEU A O 1
ATOM 784 N N . GLY A 1 103 ? 17.405 -9.699 -2.057 1.00 74.31 103 GLY A N 1
ATOM 785 C CA . GLY A 1 103 ? 18.749 -9.121 -2.207 1.00 74.31 103 GLY A CA 1
ATOM 786 C C . GLY A 1 103 ? 18.767 -7.613 -2.422 1.00 74.31 103 GLY A C 1
ATOM 787 O O . GLY A 1 103 ? 19.803 -7.045 -2.773 1.00 74.31 103 GLY A O 1
ATOM 788 N N . SER A 1 104 ? 17.640 -6.945 -2.182 1.00 80.00 104 SER A N 1
ATOM 789 C CA . SER A 1 104 ? 17.587 -5.494 -2.089 1.00 80.00 104 SER A CA 1
ATOM 790 C C . SER A 1 104 ? 16.669 -5.091 -0.943 1.00 80.00 104 SER A C 1
ATOM 792 O O . SER A 1 104 ? 15.458 -5.294 -1.047 1.00 80.00 104 SER A O 1
ATOM 794 N N . PRO A 1 105 ? 17.179 -4.407 0.102 1.00 82.44 105 PRO A N 1
ATOM 795 C CA . PRO A 1 105 ? 16.347 -3.888 1.191 1.00 82.44 105 PRO A CA 1
ATOM 796 C C . PRO A 1 105 ? 15.172 -3.031 0.706 1.00 82.44 105 PRO A C 1
ATOM 798 O O . PRO A 1 105 ? 14.162 -2.913 1.396 1.00 82.44 105 PRO A O 1
ATOM 801 N N . ARG A 1 106 ? 15.290 -2.457 -0.500 1.00 83.75 106 ARG A N 1
ATOM 802 C CA . ARG A 1 106 ? 14.210 -1.757 -1.194 1.00 83.75 106 ARG A CA 1
ATOM 803 C C . ARG A 1 106 ? 12.975 -2.657 -1.316 1.00 83.75 106 ARG A C 1
ATOM 805 O O . ARG A 1 106 ? 11.898 -2.227 -0.931 1.00 83.75 106 ARG A O 1
ATOM 812 N N . TYR A 1 107 ? 13.112 -3.889 -1.786 1.00 86.06 107 TYR A N 1
ATOM 813 C CA . TYR A 1 107 ? 11.986 -4.796 -2.031 1.00 86.06 107 TYR A CA 1
ATOM 814 C C . TYR A 1 107 ? 11.768 -5.794 -0.902 1.00 86.06 107 TYR A C 1
ATOM 816 O O . TYR A 1 107 ? 10.630 -6.014 -0.491 1.00 86.06 107 TYR A O 1
ATOM 824 N N . ASP A 1 108 ? 12.855 -6.325 -0.346 1.00 84.69 108 ASP A N 1
ATOM 825 C CA . ASP A 1 108 ? 12.826 -7.410 0.631 1.00 84.69 108 ASP A CA 1
ATOM 826 C C . ASP A 1 108 ? 11.981 -7.048 1.856 1.00 84.69 108 ASP A C 1
ATOM 828 O O . ASP A 1 108 ? 11.185 -7.855 2.326 1.00 84.69 108 ASP A O 1
ATOM 832 N N . LEU A 1 109 ? 12.087 -5.807 2.344 1.00 82.88 109 LEU A N 1
ATOM 833 C CA . LEU A 1 109 ? 11.304 -5.354 3.495 1.00 82.88 109 LEU A CA 1
ATOM 834 C C . LEU A 1 109 ? 9.798 -5.353 3.212 1.00 82.88 109 LEU A C 1
ATOM 836 O O . LEU A 1 109 ? 9.020 -5.698 4.093 1.00 82.88 109 LEU A O 1
ATOM 840 N N . GLY A 1 110 ? 9.381 -4.988 1.998 1.00 80.50 110 GLY A N 1
ATOM 841 C CA . GLY A 1 110 ? 7.973 -4.989 1.598 1.00 80.50 110 GLY A CA 1
ATOM 842 C C . GLY A 1 110 ? 7.428 -6.391 1.324 1.00 80.50 110 GLY A C 1
ATOM 843 O O . GLY A 1 110 ? 6.277 -6.669 1.649 1.00 80.50 110 GLY A O 1
ATOM 844 N N . LEU A 1 111 ? 8.264 -7.282 0.785 1.00 82.00 11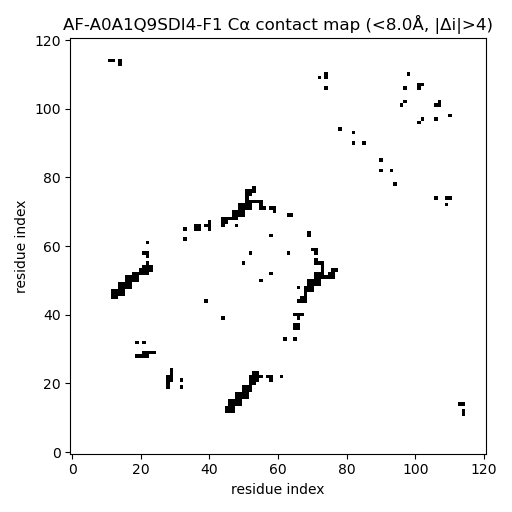1 LEU A N 1
ATOM 845 C CA . LEU A 1 111 ? 7.910 -8.675 0.491 1.00 82.00 111 LEU A CA 1
ATOM 846 C C . LEU A 1 111 ? 7.866 -9.554 1.751 1.00 82.00 111 LEU A C 1
ATOM 848 O O . LEU A 1 111 ? 7.060 -10.476 1.827 1.00 82.00 111 LEU A O 1
ATOM 852 N N . LEU A 1 112 ? 8.709 -9.266 2.750 1.00 82.62 112 LEU A N 1
ATOM 853 C CA . LEU A 1 112 ? 8.802 -10.036 3.997 1.00 82.62 112 LEU A CA 1
ATOM 854 C C . LEU A 1 112 ? 7.932 -9.487 5.138 1.00 82.62 112 LEU A C 1
ATOM 856 O O . LEU A 1 112 ? 7.699 -10.198 6.118 1.00 82.62 112 LEU A O 1
ATOM 860 N N . ALA A 1 113 ? 7.484 -8.229 5.058 1.00 76.75 113 ALA A N 1
ATOM 861 C CA . ALA A 1 113 ? 6.672 -7.618 6.110 1.00 76.75 113 ALA A CA 1
ATOM 862 C C . ALA A 1 113 ? 5.308 -8.306 6.326 1.00 76.75 113 ALA A C 1
ATOM 864 O O . ALA A 1 113 ? 4.943 -8.509 7.492 1.00 76.75 113 ALA A O 1
ATOM 865 N N . PRO A 1 114 ? 4.563 -8.713 5.279 1.00 66.44 114 PRO A N 1
ATOM 866 C CA . PRO A 1 114 ? 3.330 -9.464 5.454 1.00 66.44 114 PRO A CA 1
ATOM 867 C C . PRO A 1 114 ? 3.631 -10.853 6.052 1.00 66.44 114 PRO A C 1
ATOM 869 O O . PRO A 1 114 ? 4.167 -11.732 5.387 1.00 66.44 114 PRO A O 1
ATOM 872 N N . GLY A 1 115 ? 3.306 -11.051 7.334 1.00 60.78 115 GLY A N 1
ATOM 873 C CA . GLY A 1 115 ? 3.434 -12.345 8.029 1.00 60.78 115 GLY A CA 1
ATOM 874 C C . GLY A 1 115 ? 4.706 -12.511 8.866 1.00 60.78 115 GLY A C 1
ATOM 875 O O . G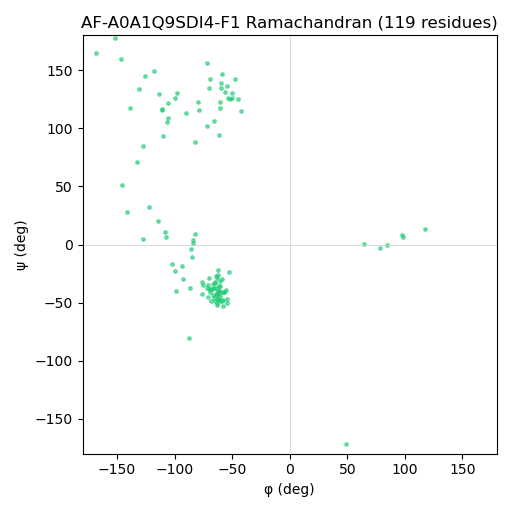LY A 1 115 ? 4.975 -13.593 9.380 1.00 60.78 115 GLY A O 1
ATOM 876 N N . GLY A 1 116 ? 5.497 -11.448 9.037 1.00 50.34 116 GLY A N 1
ATOM 877 C CA . GLY A 1 116 ? 6.806 -11.512 9.699 1.00 50.34 116 GLY A CA 1
ATOM 878 C C . GLY A 1 116 ? 6.824 -11.426 11.232 1.00 50.34 116 GLY A C 1
ATOM 879 O O . GLY A 1 116 ? 7.911 -11.441 11.805 1.00 50.34 116 GLY A O 1
ATOM 880 N N . ARG A 1 117 ? 5.681 -11.317 11.926 1.00 49.19 117 ARG A N 1
ATOM 881 C CA . ARG A 1 117 ? 5.669 -11.052 13.385 1.00 49.19 117 ARG A CA 1
ATOM 882 C C . ARG A 1 117 ? 5.824 -12.271 14.305 1.00 49.19 117 ARG A C 1
ATOM 884 O O . ARG A 1 117 ? 5.875 -12.067 15.511 1.00 49.19 117 ARG A O 1
ATOM 891 N N . ASP A 1 118 ? 6.030 -13.472 13.763 1.00 45.41 118 ASP A N 1
ATOM 892 C CA . ASP A 1 118 ? 6.195 -14.699 14.568 1.00 45.41 118 ASP A CA 1
ATOM 893 C C . ASP A 1 118 ? 7.634 -15.260 14.586 1.00 45.41 118 ASP A C 1
ATOM 895 O O . ASP A 1 118 ? 7.858 -16.374 15.045 1.00 45.41 118 ASP A O 1
ATOM 899 N N . ARG A 1 119 ? 8.640 -14.526 14.082 1.00 43.72 119 ARG A N 1
ATOM 900 C CA . ARG A 1 119 ? 10.030 -15.034 13.969 1.00 43.72 119 ARG A CA 1
ATOM 901 C C . ARG A 1 119 ? 11.068 -14.327 14.843 1.00 43.72 119 ARG A C 1
ATOM 903 O O . ARG A 1 119 ? 12.259 -14.428 14.570 1.00 43.72 119 ARG A O 1
ATOM 910 N N . CYS A 1 120 ? 10.638 -13.634 15.894 1.00 33.66 120 CYS A N 1
ATOM 911 C CA . CYS A 1 120 ? 11.548 -13.070 16.889 1.00 33.66 120 CYS A CA 1
ATOM 912 C C . CYS A 1 120 ? 11.115 -13.504 18.298 1.00 33.66 120 CYS A C 1
ATOM 914 O O . CYS A 1 120 ? 10.373 -12.794 18.974 1.00 33.66 120 CYS A O 1
ATOM 916 N N . THR A 1 121 ? 11.569 -14.694 18.697 1.00 36.59 121 THR A N 1
ATOM 917 C CA . THR A 1 121 ? 11.684 -15.176 20.083 1.00 36.59 121 THR A CA 1
ATOM 918 C C . THR A 1 121 ? 12.993 -15.927 20.206 1.00 36.59 121 THR A C 1
ATOM 920 O O . THR A 1 121 ? 13.233 -16.763 19.303 1.00 36.59 121 THR A O 1
#

Mean predicted aligned error: 8.33 Å

Nearest PDB structures (foldseek):
  1v4v-assembly1_B  TM=5.976E-01  e=1.870E+00  Thermus thermophilus
  8djb-assembly1_A  TM=4.407E-01  e=8.174E-01  Methanothermobacter thermautotrophicus
  2aef-assembly1_A  TM=4.784E-01  e=2.123E+00  Methanothermobacter thermautotrophicus
  4gx2-assembly1_B  TM=5.013E-01  e=5.516E+00  Geobacter sulfurreducens PCA
  6u6h-assembly1_A  TM=4.509E-01  e=9.177E+00  Methanothermobacter thermautotrophicus